Protein AF-A0A2V6BNK7-F1 (afdb_monomer_lite)

Radius of gyration: 24.52 Å; chains: 1; bounding box: 49×29×68 Å

Secondary structure (DSSP, 8-state):
-EEEEEEEEEEEEEEEETTEEEEEEEEEEEEEEES-EEEE-TTSTTPEEEEEEES-STTS-TT--TTS-EEEEEEEEEEEEEEEEEE-TTTSSSEEEEEEEEEEESS-EEEEEEEEEEEEETTEEEEEEEEEEE-

pLDDT: mean 76.54, std 18.55, range [44.38, 98.06]

Sequence (135 aa):
MVTTASSISEEFDYGVIDNFQIALYLNHHYVYVHSDVPAEDPAFPGKRLLDVYETGGEGVHPGHNPATPFDRYHFESVSFEAIFRLLSPYKDPLGLALYFELTLGDDEKELEWKVILQKNWFEHRLVWALKSIMN

Foldseek 3Di:
DDKDKDKDKDKDKDDPDPFKIKMKIFIKIKIKFAQDAFDADPVDGPDGDPPGGFGDDPPDDPPPDRNDIDIDTARAKMKMKMKGWPDDLVVDQKTWMKIWMWIDGPPDTKIKIKIKIWGDDPPDIDIDMDIDMDD

Structure (mmCIF, N/CA/C/O backbone):
data_AF-A0A2V6BNK7-F1
#
_entry.id   AF-A0A2V6BNK7-F1
#
loop_
_atom_site.group_PDB
_atom_site.id
_atom_site.type_symbol
_atom_site.label_atom_id
_atom_site.label_alt_id
_atom_site.label_comp_id
_atom_site.label_asym_id
_atom_site.label_entity_id
_atom_site.label_seq_id
_atom_site.pdbx_PDB_ins_code
_atom_site.Cartn_x
_atom_site.Cartn_y
_atom_site.Cartn_z
_atom_site.occupancy
_atom_site.B_iso_or_equiv
_atom_site.auth_seq_id
_atom_site.auth_comp_id
_atom_site.auth_asym_id
_atom_site.auth_atom_id
_atom_site.pdbx_PDB_model_num
ATOM 1 N N . MET A 1 1 ? 9.433 11.588 -34.205 1.00 46.34 1 MET A N 1
ATOM 2 C CA . MET A 1 1 ? 9.640 11.393 -32.763 1.00 46.34 1 MET A CA 1
ATOM 3 C C . MET A 1 1 ? 8.344 10.889 -32.148 1.00 46.34 1 MET A C 1
ATOM 5 O O . MET A 1 1 ? 7.407 11.667 -32.000 1.00 46.34 1 MET A O 1
ATOM 9 N N . VAL A 1 2 ? 8.245 9.581 -31.900 1.00 44.88 2 VAL A N 1
ATOM 10 C CA . VAL A 1 2 ? 7.126 8.988 -31.153 1.00 44.88 2 VAL A CA 1
ATOM 11 C C . VAL A 1 2 ? 7.728 8.118 -30.061 1.00 44.88 2 VAL A C 1
ATOM 13 O O . VAL A 1 2 ? 8.193 7.012 -30.327 1.00 44.88 2 VAL A O 1
ATOM 16 N N . THR A 1 3 ? 7.705 8.640 -28.841 1.00 47.97 3 THR A N 1
ATOM 17 C CA . THR A 1 3 ? 7.982 7.872 -27.630 1.00 47.97 3 THR A CA 1
ATOM 18 C C . THR A 1 3 ? 6.662 7.733 -26.897 1.00 47.97 3 THR A C 1
ATOM 20 O O . THR A 1 3 ? 6.015 8.726 -26.563 1.00 47.97 3 THR A O 1
ATOM 23 N N . THR A 1 4 ? 6.203 6.498 -26.731 1.00 49.31 4 THR A N 1
ATOM 24 C CA . THR A 1 4 ? 4.976 6.188 -25.997 1.00 49.31 4 THR A CA 1
ATOM 25 C C . THR A 1 4 ? 5.367 5.336 -24.806 1.00 49.31 4 THR A C 1
ATOM 27 O O . THR A 1 4 ? 5.797 4.197 -24.965 1.00 49.31 4 THR A O 1
ATOM 30 N N . ALA A 1 5 ? 5.249 5.922 -23.619 1.00 53.22 5 ALA A N 1
ATOM 31 C CA . ALA A 1 5 ? 5.320 5.202 -22.362 1.00 53.22 5 ALA A CA 1
ATOM 32 C C . ALA A 1 5 ? 3.886 4.966 -21.887 1.00 53.22 5 ALA A C 1
ATOM 34 O O . ALA A 1 5 ? 3.093 5.907 -21.805 1.00 53.22 5 ALA A O 1
ATOM 35 N N . SER A 1 6 ? 3.545 3.714 -21.620 1.00 51.94 6 SER A N 1
ATOM 36 C CA . SER A 1 6 ? 2.278 3.345 -21.000 1.00 51.94 6 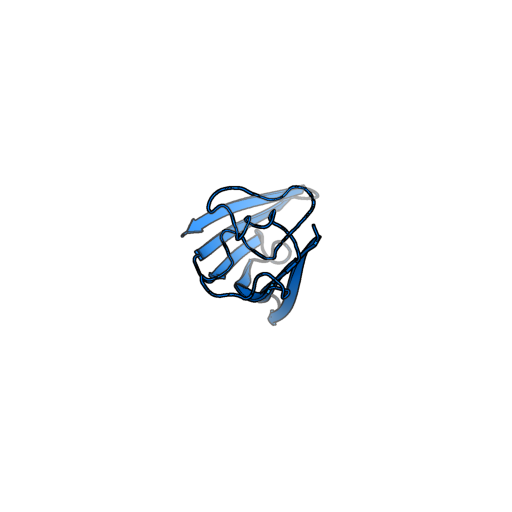SER A CA 1
ATOM 37 C C . SER A 1 6 ? 2.567 2.486 -19.783 1.00 51.94 6 SER A C 1
ATOM 39 O O . SER A 1 6 ? 3.161 1.415 -19.911 1.00 51.94 6 SER A O 1
ATOM 41 N N . SER A 1 7 ? 2.128 2.960 -18.626 1.00 55.91 7 SER A N 1
ATOM 42 C CA . SER A 1 7 ? 2.202 2.240 -17.359 1.00 55.91 7 SER A CA 1
ATOM 43 C C . SER A 1 7 ? 0.832 1.626 -17.081 1.00 55.91 7 SER A C 1
ATOM 45 O O . SER A 1 7 ? -0.187 2.316 -17.153 1.00 55.91 7 SER A O 1
ATOM 47 N N . ILE A 1 8 ? 0.800 0.326 -16.814 1.00 64.38 8 ILE A N 1
ATOM 48 C CA . ILE A 1 8 ? -0.401 -0.422 -16.443 1.00 64.38 8 ILE A CA 1
ATOM 49 C C . ILE A 1 8 ? -0.160 -0.973 -15.043 1.00 64.38 8 ILE A C 1
ATOM 51 O O . ILE A 1 8 ? 0.825 -1.672 -14.823 1.00 64.38 8 ILE A O 1
ATOM 55 N N . SER A 1 9 ? -1.059 -0.669 -14.111 1.00 70.31 9 SER A N 1
ATOM 56 C CA . SER A 1 9 ? -1.047 -1.238 -12.764 1.00 70.31 9 SER A CA 1
ATOM 57 C C . SER A 1 9 ? -2.261 -2.144 -12.583 1.00 70.31 9 SER A C 1
ATOM 59 O O . SER A 1 9 ? -3.397 -1.706 -12.784 1.00 70.31 9 SER A O 1
ATOM 61 N N . GLU A 1 10 ? -2.028 -3.393 -12.197 1.00 81.25 10 GLU A N 1
ATOM 62 C CA . GLU A 1 10 ? -3.083 -4.312 -11.770 1.00 81.25 10 GLU A CA 1
ATOM 63 C C . GLU A 1 10 ? -3.106 -4.396 -10.242 1.00 81.25 10 GLU A C 1
ATOM 65 O O . GLU A 1 10 ? -2.060 -4.553 -9.615 1.00 81.25 10 GLU A O 1
ATOM 70 N N . GLU A 1 11 ? -4.296 -4.294 -9.650 1.00 85.56 11 GLU A N 1
ATOM 71 C CA . GLU A 1 11 ? -4.523 -4.305 -8.200 1.00 85.56 11 GLU A CA 1
ATOM 72 C C . GLU A 1 11 ? -5.424 -5.485 -7.821 1.00 85.56 11 GLU A C 1
ATOM 74 O O . GLU A 1 11 ? -6.481 -5.705 -8.422 1.00 85.56 11 GLU A O 1
ATOM 79 N N . PHE A 1 12 ? -5.001 -6.243 -6.810 1.00 87.19 12 PHE A N 1
ATOM 80 C CA . PHE A 1 12 ? -5.746 -7.366 -6.253 1.00 87.19 12 PHE A CA 1
ATOM 81 C C . PHE A 1 12 ? -5.912 -7.208 -4.747 1.00 87.19 12 PHE A C 1
ATOM 83 O O . PHE A 1 12 ? -4.978 -7.471 -3.993 1.00 87.19 12 PHE A O 1
ATOM 90 N N . ASP A 1 13 ? -7.133 -6.897 -4.317 1.00 91.31 13 ASP A N 1
ATOM 91 C CA . ASP A 1 13 ? -7.472 -6.734 -2.904 1.00 91.31 13 ASP A CA 1
ATOM 92 C C . ASP A 1 13 ? -8.211 -7.944 -2.345 1.00 91.31 13 ASP A C 1
ATOM 94 O O . ASP A 1 13 ? -9.149 -8.473 -2.954 1.00 91.31 13 ASP A O 1
ATOM 98 N N . TYR A 1 14 ? -7.851 -8.353 -1.128 1.00 92.38 14 TYR A N 1
ATOM 99 C CA . TYR A 1 14 ? -8.555 -9.417 -0.428 1.00 92.38 14 TYR A CA 1
ATOM 100 C C . TYR A 1 14 ? -8.680 -9.170 1.080 1.00 92.38 14 TYR A C 1
ATOM 102 O O . TYR A 1 14 ? -7.702 -9.032 1.818 1.00 92.38 14 TYR A O 1
ATOM 110 N N . GLY A 1 15 ? -9.925 -9.180 1.563 1.00 94.50 15 GLY A N 1
ATOM 111 C CA . GLY A 1 15 ? -10.239 -9.216 2.989 1.00 94.50 15 GLY A CA 1
ATOM 112 C C . GLY A 1 15 ? -10.125 -10.637 3.525 1.00 94.50 15 GLY A C 1
ATOM 113 O O . GLY A 1 15 ? -11.027 -11.445 3.327 1.00 94.50 15 GLY A O 1
ATOM 114 N N . VAL A 1 16 ? -9.026 -10.936 4.218 1.00 93.50 16 VAL A N 1
ATOM 115 C CA . VAL A 1 16 ? -8.761 -12.273 4.770 1.00 93.50 16 VAL A CA 1
ATOM 116 C C . VAL A 1 16 ? -9.720 -12.580 5.920 1.00 93.50 16 VAL A C 1
ATOM 118 O O . VAL A 1 16 ? -10.295 -13.664 5.982 1.00 93.50 16 VAL A O 1
ATOM 121 N N . ILE A 1 17 ? -9.892 -11.609 6.820 1.00 91.44 17 ILE A N 1
ATOM 122 C CA . ILE A 1 17 ? -10.834 -11.613 7.948 1.00 91.44 17 ILE A CA 1
ATOM 123 C C . ILE A 1 17 ? -11.300 -10.172 8.214 1.00 91.44 17 ILE A C 1
ATOM 125 O O . ILE A 1 17 ? -10.723 -9.225 7.684 1.00 91.44 17 ILE A O 1
ATOM 129 N N . ASP A 1 18 ? -12.298 -9.983 9.084 1.00 90.81 18 ASP A N 1
ATOM 130 C CA . ASP A 1 18 ? -12.910 -8.674 9.396 1.00 90.81 18 ASP A CA 1
ATOM 131 C C . ASP A 1 18 ? -11.919 -7.541 9.724 1.00 90.81 18 ASP A C 1
ATOM 133 O O . ASP A 1 18 ? -12.240 -6.355 9.596 1.00 90.81 18 ASP A O 1
ATOM 137 N N . ASN A 1 19 ? -10.731 -7.893 10.214 1.00 93.94 19 ASN A N 1
ATOM 138 C CA . ASN A 1 19 ? -9.720 -6.956 10.668 1.00 93.94 19 ASN A CA 1
ATOM 139 C C . ASN A 1 19 ? -8.362 -7.104 9.966 1.00 93.94 19 ASN A C 1
ATOM 141 O O . ASN A 1 19 ? -7.431 -6.413 10.367 1.00 93.94 19 ASN A O 1
ATOM 145 N N . PHE A 1 20 ? -8.240 -7.944 8.934 1.00 95.38 20 PHE A N 1
ATOM 146 C CA . PHE A 1 20 ? -7.003 -8.114 8.168 1.00 95.38 20 PHE A CA 1
ATOM 147 C C . PHE A 1 20 ? -7.283 -8.109 6.666 1.00 95.38 20 PHE A C 1
ATOM 149 O O . PHE A 1 20 ? -8.087 -8.902 6.170 1.00 95.38 20 PHE A O 1
ATOM 156 N N . GLN A 1 21 ? -6.608 -7.212 5.960 1.00 96.81 21 GLN A N 1
ATOM 157 C CA . GLN A 1 21 ? -6.708 -7.026 4.519 1.00 96.81 21 GLN A CA 1
ATOM 158 C C . GLN A 1 21 ? -5.311 -7.062 3.919 1.00 96.81 21 GLN A C 1
ATOM 160 O O . GLN A 1 21 ? -4.349 -6.627 4.553 1.00 96.81 21 GLN A O 1
ATOM 165 N N . ILE A 1 22 ? -5.221 -7.589 2.709 1.00 95.69 22 ILE A N 1
ATOM 166 C CA . ILE A 1 22 ? -4.003 -7.584 1.909 1.00 95.69 22 ILE A CA 1
ATOM 167 C C . ILE A 1 22 ? -4.338 -7.089 0.508 1.00 95.69 22 ILE A C 1
ATOM 169 O O . ILE A 1 22 ? -5.454 -7.320 0.035 1.00 95.69 22 ILE A O 1
ATOM 173 N N . ALA A 1 23 ? -3.372 -6.453 -0.133 1.00 93.38 23 ALA A N 1
ATOM 174 C CA . ALA A 1 23 ? -3.447 -6.023 -1.514 1.00 93.38 23 ALA A CA 1
ATOM 175 C C . ALA A 1 23 ? -2.142 -6.363 -2.237 1.00 93.38 23 ALA A C 1
ATOM 177 O O . ALA A 1 23 ? -1.065 -6.400 -1.636 1.00 93.38 23 ALA A O 1
ATOM 178 N N . LEU A 1 24 ? -2.239 -6.662 -3.526 1.00 90.75 24 LEU A N 1
ATOM 179 C CA . LEU A 1 24 ? -1.095 -6.907 -4.392 1.00 90.75 24 LEU A CA 1
ATOM 180 C C . LEU A 1 24 ? -1.202 -5.999 -5.608 1.00 90.75 24 LEU A C 1
ATOM 182 O O . LEU A 1 24 ? -2.200 -6.041 -6.324 1.00 90.75 24 LEU A O 1
ATOM 186 N N . TYR A 1 25 ? -0.143 -5.242 -5.851 1.00 85.19 25 TYR A N 1
ATOM 187 C CA . TYR A 1 25 ? 0.003 -4.367 -6.998 1.00 85.19 25 TYR A CA 1
ATOM 188 C C . TYR A 1 25 ? 1.078 -4.936 -7.921 1.00 85.19 25 TYR A C 1
ATOM 190 O O . TYR A 1 25 ? 2.205 -5.212 -7.499 1.00 85.19 25 TYR A O 1
ATOM 198 N N . LEU A 1 26 ? 0.720 -5.126 -9.186 1.00 80.88 26 LEU A N 1
ATOM 199 C CA . LEU A 1 26 ? 1.641 -5.510 -10.248 1.00 80.88 26 LEU A CA 1
ATOM 200 C C . LEU A 1 26 ? 1.786 -4.326 -11.197 1.00 80.88 26 LEU A C 1
ATOM 202 O O . LEU A 1 26 ? 0.836 -3.968 -11.897 1.00 80.88 26 LEU A O 1
ATOM 206 N N . ASN A 1 27 ? 2.968 -3.712 -11.203 1.00 70.19 27 ASN A N 1
ATOM 207 C CA . ASN A 1 27 ? 3.258 -2.560 -12.046 1.00 70.19 27 ASN A CA 1
ATOM 208 C C . ASN A 1 27 ? 4.015 -3.001 -13.301 1.00 70.19 27 ASN A C 1
ATOM 210 O O . ASN A 1 27 ? 5.102 -3.585 -13.244 1.00 70.19 27 ASN A O 1
ATOM 214 N N . HIS A 1 28 ? 3.417 -2.711 -14.452 1.00 58.16 28 HIS A N 1
ATOM 215 C CA . HIS A 1 28 ? 3.940 -3.026 -15.771 1.00 58.16 28 HIS A CA 1
ATOM 216 C C . HIS A 1 28 ? 4.242 -1.733 -16.522 1.00 58.16 28 HIS A C 1
ATOM 218 O O . HIS A 1 28 ? 3.335 -0.953 -16.819 1.00 58.16 28 HIS A O 1
ATOM 224 N N . HIS A 1 29 ? 5.503 -1.533 -16.897 1.00 53.59 29 HIS A N 1
A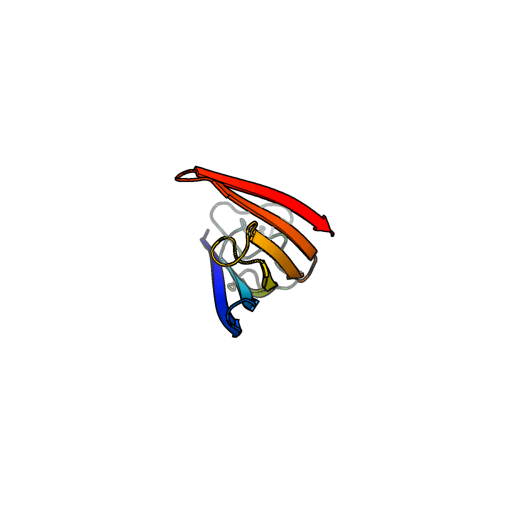TOM 225 C CA . HIS A 1 29 ? 5.908 -0.387 -17.698 1.00 53.59 29 HIS A CA 1
ATOM 226 C C . HIS A 1 29 ? 6.222 -0.828 -19.127 1.00 53.59 29 HIS A C 1
ATOM 228 O O . HIS A 1 29 ? 7.120 -1.635 -19.375 1.00 53.59 29 HIS A O 1
ATOM 234 N N . TYR A 1 30 ? 5.486 -0.286 -20.094 1.00 47.50 30 TYR A N 1
ATOM 235 C CA . TYR A 1 30 ? 5.734 -0.515 -21.512 1.00 47.50 30 TYR A CA 1
ATOM 236 C C . TYR A 1 30 ? 6.316 0.752 -22.131 1.00 47.50 30 TYR A C 1
ATOM 238 O O . TYR A 1 30 ? 5.678 1.807 -22.135 1.00 47.50 30 TYR A O 1
ATOM 246 N N . VAL A 1 31 ? 7.538 0.648 -22.653 1.00 50.59 31 VAL A N 1
ATOM 247 C CA . VAL A 1 31 ? 8.186 1.728 -23.399 1.00 50.59 31 VAL A CA 1
ATOM 248 C C . VAL A 1 31 ? 8.305 1.309 -24.854 1.00 50.59 31 VAL A C 1
ATOM 250 O O . VAL A 1 31 ? 8.954 0.314 -25.179 1.00 50.59 31 VAL A O 1
ATOM 253 N N . TYR A 1 32 ? 7.698 2.108 -25.725 1.00 44.38 32 TYR A N 1
ATOM 254 C CA . TYR A 1 32 ? 7.866 2.023 -27.166 1.00 44.38 32 TYR A CA 1
ATOM 255 C C . TYR A 1 32 ? 8.627 3.251 -27.657 1.00 44.38 32 TYR A C 1
ATOM 257 O O . TYR A 1 32 ? 8.170 4.385 -27.476 1.00 44.38 32 TYR A O 1
ATOM 265 N N . VAL A 1 33 ? 9.775 3.016 -28.294 1.00 51.28 33 VAL A N 1
ATOM 266 C CA . VAL A 1 33 ? 10.606 4.069 -28.889 1.00 51.28 33 VAL A CA 1
ATOM 267 C C . VAL A 1 33 ? 10.679 3.848 -30.395 1.00 51.28 33 VAL A C 1
ATOM 269 O O . VAL A 1 33 ? 11.061 2.770 -30.861 1.00 51.28 33 VAL A O 1
ATOM 272 N N . HIS A 1 34 ? 10.330 4.878 -31.170 1.00 44.84 34 HIS A N 1
ATOM 273 C CA . HIS A 1 34 ? 10.476 4.862 -32.622 1.00 44.84 34 HIS A CA 1
ATOM 274 C C . HIS A 1 34 ? 10.931 6.223 -33.163 1.00 44.84 34 HIS A C 1
ATOM 276 O O . HIS A 1 34 ? 10.248 7.239 -32.983 1.00 44.84 34 HIS A O 1
ATOM 282 N N . SER A 1 35 ? 12.067 6.226 -33.873 1.00 53.41 35 SER A N 1
ATOM 283 C CA . SER A 1 35 ? 12.617 7.416 -34.544 1.00 53.41 35 SER A CA 1
ATOM 284 C C . SER A 1 35 ? 12.752 8.615 -33.592 1.00 53.41 35 SER A C 1
ATOM 286 O O . SER A 1 35 ? 12.120 9.664 -33.789 1.00 53.41 35 SER A O 1
ATOM 288 N N . ASP A 1 36 ? 13.538 8.420 -32.530 1.00 48.25 36 ASP A N 1
ATOM 289 C CA . ASP A 1 36 ? 13.638 9.320 -31.372 1.00 48.25 36 ASP A CA 1
ATOM 290 C C . ASP A 1 36 ? 14.920 10.168 -31.370 1.00 48.25 36 ASP A C 1
ATOM 292 O O . ASP A 1 36 ? 14.905 11.315 -30.924 1.00 48.25 36 ASP A O 1
ATOM 296 N N . VAL A 1 37 ? 16.012 9.668 -31.960 1.00 56.72 37 VAL A N 1
ATOM 297 C CA . VAL A 1 37 ? 17.286 10.399 -32.060 1.00 56.72 37 VAL A CA 1
ATOM 298 C C . VAL A 1 37 ? 17.621 10.742 -33.512 1.00 56.72 37 VAL A C 1
ATOM 300 O O . VAL A 1 37 ? 17.325 9.947 -34.400 1.00 56.72 37 VAL A O 1
ATOM 303 N N . PRO A 1 38 ? 18.243 11.902 -33.793 1.00 65.69 38 PRO A N 1
ATOM 304 C CA . PRO A 1 38 ? 18.730 12.203 -35.135 1.00 65.69 38 PRO A CA 1
ATOM 305 C C . PRO A 1 38 ? 19.769 11.165 -35.579 1.00 65.69 38 PRO A C 1
ATOM 307 O O . PRO A 1 38 ? 20.711 10.893 -34.829 1.00 65.69 38 PRO A O 1
ATOM 310 N N . ALA A 1 39 ? 19.586 10.618 -36.779 1.00 63.91 39 ALA A N 1
ATOM 311 C CA . ALA A 1 39 ? 20.446 9.605 -37.380 1.00 63.91 39 ALA A CA 1
ATOM 312 C C . ALA A 1 39 ? 21.887 10.108 -37.521 1.00 63.91 39 ALA A C 1
ATOM 314 O O . ALA A 1 39 ? 22.118 11.282 -37.830 1.00 63.91 39 ALA A O 1
ATOM 315 N N . GLU A 1 40 ? 22.863 9.230 -37.312 1.00 69.50 40 GLU A N 1
ATOM 316 C CA . GLU A 1 40 ? 24.265 9.546 -37.584 1.00 69.50 40 GLU A CA 1
ATOM 317 C C . GLU A 1 40 ? 24.546 9.440 -39.088 1.00 69.50 40 GLU A C 1
ATOM 319 O O . GLU A 1 40 ? 24.063 8.536 -39.764 1.00 69.50 40 GLU A O 1
ATOM 324 N N . ASP A 1 41 ? 25.314 10.383 -39.631 1.00 69.50 41 ASP A N 1
ATOM 325 C CA . ASP A 1 41 ? 25.713 10.376 -41.033 1.00 69.50 41 ASP A CA 1
ATOM 326 C C . ASP A 1 41 ? 26.706 9.222 -41.287 1.00 69.50 41 ASP A C 1
ATOM 328 O O . ASP A 1 41 ? 27.832 9.266 -40.776 1.00 69.50 41 ASP A O 1
ATOM 332 N N . PRO A 1 42 ? 26.358 8.214 -42.115 1.00 65.38 42 PRO A N 1
ATOM 333 C CA . PRO A 1 42 ? 27.242 7.082 -42.392 1.00 65.38 42 PRO A CA 1
ATOM 334 C C . PRO A 1 42 ? 28.547 7.493 -43.084 1.00 65.38 42 PRO A C 1
ATOM 336 O O . PRO A 1 42 ? 29.540 6.768 -43.021 1.00 65.38 42 PRO A O 1
ATOM 339 N N . ALA A 1 43 ? 28.549 8.638 -43.776 1.00 71.69 43 ALA A N 1
ATOM 340 C CA . ALA A 1 43 ? 29.723 9.178 -44.447 1.00 71.69 43 ALA A CA 1
ATOM 341 C C . ALA A 1 43 ? 30.607 10.020 -43.509 1.00 71.69 43 ALA A C 1
ATOM 343 O O . ALA A 1 43 ? 31.785 10.226 -43.811 1.00 71.69 43 ALA A O 1
ATOM 344 N N . PHE A 1 44 ? 30.071 10.491 -42.377 1.00 72.94 44 PHE A N 1
ATOM 345 C CA . PHE A 1 44 ? 30.777 11.344 -41.419 1.00 72.94 44 PHE A CA 1
ATOM 346 C C . PHE A 1 44 ? 30.446 10.954 -39.968 1.00 72.94 44 PHE A C 1
ATOM 348 O O . PHE A 1 44 ? 29.601 11.600 -39.340 1.00 72.94 44 PHE A O 1
ATOM 355 N N . PRO A 1 45 ? 31.164 9.966 -39.399 1.00 66.88 45 PRO A N 1
ATOM 356 C CA . PRO A 1 45 ? 30.985 9.561 -38.008 1.00 66.88 45 PRO A CA 1
ATOM 357 C C . PRO A 1 45 ? 31.084 10.762 -37.052 1.00 66.88 45 PRO A C 1
ATOM 359 O O . PRO A 1 45 ? 32.003 11.579 -37.152 1.00 66.88 45 PRO A O 1
ATOM 362 N N . GLY A 1 46 ? 30.124 10.894 -36.143 1.00 62.38 46 GLY A N 1
ATOM 363 C 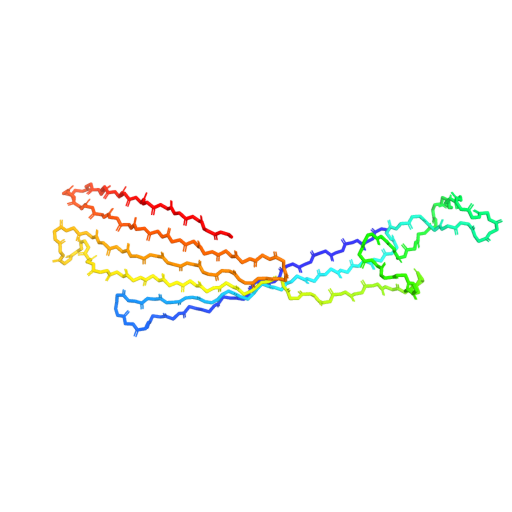CA . GLY A 1 46 ? 29.970 11.994 -35.194 1.00 62.38 46 GLY A CA 1
ATOM 364 C C . GLY A 1 46 ? 29.128 13.175 -35.691 1.00 62.38 46 GLY A C 1
ATOM 365 O O . GLY A 1 46 ? 28.816 14.064 -34.894 1.00 62.38 46 GLY A O 1
ATOM 366 N N . LYS A 1 47 ? 28.724 13.212 -36.970 1.00 69.12 47 LYS A N 1
ATOM 367 C CA . LYS A 1 47 ? 27.758 14.200 -37.476 1.00 69.12 47 LYS A CA 1
ATOM 368 C C . LYS A 1 47 ? 26.360 13.607 -37.509 1.00 69.12 47 LYS A C 1
ATOM 370 O O . LYS A 1 47 ? 26.160 12.518 -38.024 1.00 69.12 47 LYS A O 1
ATOM 375 N N . ARG A 1 48 ? 25.383 14.349 -36.988 1.00 73.94 48 ARG A N 1
ATOM 376 C CA . ARG A 1 48 ? 23.972 13.954 -37.032 1.00 73.94 48 ARG A CA 1
ATOM 377 C C . ARG A 1 48 ? 23.252 14.630 -38.195 1.00 73.94 48 ARG A C 1
ATOM 379 O O . ARG A 1 48 ? 23.458 15.822 -38.431 1.00 73.94 48 ARG A O 1
ATOM 386 N N . LEU A 1 49 ? 22.421 13.873 -38.903 1.00 70.56 49 LEU A N 1
ATOM 387 C CA . LEU A 1 49 ? 21.588 14.348 -40.002 1.00 70.56 49 LEU A CA 1
ATOM 388 C C . LEU A 1 49 ? 20.383 15.128 -39.455 1.00 70.56 49 LEU A C 1
ATOM 390 O O . LEU A 1 49 ? 19.755 14.718 -38.479 1.00 70.56 49 LEU A O 1
ATOM 394 N N . LEU A 1 50 ? 20.058 16.261 -40.084 1.00 65.06 50 LEU A N 1
ATOM 395 C CA . LEU A 1 50 ? 18.805 16.975 -39.817 1.00 65.06 50 LEU A CA 1
ATOM 396 C C . LEU A 1 50 ? 17.636 16.217 -40.462 1.00 65.06 50 LEU A C 1
ATOM 398 O O . LEU A 1 50 ? 17.768 15.731 -41.583 1.00 65.06 50 LEU A O 1
ATOM 402 N N . ASP A 1 51 ? 16.502 16.149 -39.765 1.00 60.09 51 ASP A N 1
ATOM 403 C CA . ASP A 1 51 ? 15.229 15.573 -40.235 1.00 60.09 51 ASP A CA 1
ATOM 404 C C . ASP A 1 51 ? 15.237 14.072 -40.597 1.00 60.09 51 ASP A C 1
ATOM 406 O O . ASP A 1 51 ? 14.240 13.543 -41.089 1.00 60.09 51 ASP A O 1
ATOM 410 N N . VAL A 1 52 ? 16.322 13.354 -40.292 1.00 62.09 52 VAL A N 1
ATOM 411 C CA . VAL A 1 52 ? 16.403 11.887 -40.364 1.00 62.09 52 VAL A CA 1
ATOM 412 C C . VAL A 1 52 ? 16.534 11.358 -38.942 1.00 62.09 52 VAL A C 1
ATOM 414 O O . VAL A 1 52 ? 17.441 11.761 -38.219 1.00 62.09 52 VAL A O 1
ATOM 417 N N . TYR A 1 53 ? 15.623 10.477 -38.529 1.00 60.22 53 TYR A N 1
ATOM 418 C CA . TYR A 1 53 ? 15.540 9.984 -37.155 1.00 60.22 53 TYR A CA 1
ATOM 419 C C . TYR A 1 53 ? 15.623 8.460 -37.097 1.00 60.22 53 TYR A C 1
ATOM 421 O O . TYR A 1 53 ? 14.958 7.758 -37.858 1.00 60.22 53 TYR A O 1
ATOM 429 N N . GLU A 1 54 ? 16.377 7.963 -36.128 1.00 64.06 54 GLU A N 1
ATOM 430 C CA . GLU A 1 54 ? 16.626 6.553 -35.857 1.00 64.06 54 GLU A CA 1
ATOM 431 C C . GLU A 1 54 ? 16.156 6.172 -34.450 1.00 64.06 54 GLU A C 1
ATOM 433 O O . GLU A 1 54 ? 15.946 7.015 -33.572 1.00 64.06 54 GLU A O 1
ATOM 438 N N . THR A 1 55 ? 15.948 4.877 -34.239 1.00 58.34 55 THR A N 1
ATOM 439 C CA . THR A 1 55 ? 15.596 4.333 -32.927 1.00 58.34 55 THR A CA 1
ATOM 440 C C . THR A 1 55 ? 16.881 4.047 -32.142 1.00 58.34 55 THR A C 1
ATOM 442 O O . THR A 1 55 ? 17.607 3.110 -32.464 1.00 58.34 55 THR A O 1
ATOM 445 N N . GLY A 1 56 ? 17.177 4.867 -31.128 1.00 57.66 56 GLY A N 1
ATOM 446 C CA . GLY A 1 56 ? 18.402 4.816 -30.316 1.00 57.66 56 GLY A CA 1
ATOM 447 C C . GLY A 1 56 ? 18.271 5.643 -29.026 1.00 57.66 56 GLY A C 1
ATOM 448 O O . GLY A 1 56 ? 17.288 6.358 -28.864 1.00 57.66 56 GLY A O 1
ATOM 449 N N . GLY A 1 57 ? 19.230 5.546 -28.097 1.00 58.78 57 GLY A N 1
ATOM 450 C CA . GLY A 1 57 ? 19.202 6.248 -26.800 1.00 58.78 57 GLY A CA 1
ATOM 451 C C . GLY A 1 57 ? 19.806 5.417 -25.660 1.00 58.78 57 GLY A C 1
ATOM 452 O O . GLY A 1 57 ? 20.200 4.275 -25.879 1.00 58.78 57 GLY A O 1
ATOM 453 N N . GLU A 1 58 ? 19.861 5.971 -24.444 1.00 49.88 58 GLU A N 1
ATOM 454 C CA . GLU A 1 58 ? 20.501 5.365 -23.251 1.00 49.88 58 GLU A CA 1
ATOM 455 C C . GLU A 1 58 ? 19.927 3.980 -22.851 1.00 49.88 58 GLU A C 1
ATOM 457 O O . GLU A 1 58 ? 20.562 3.241 -22.108 1.00 49.88 58 GLU A O 1
ATOM 462 N N . GLY A 1 59 ? 18.775 3.572 -23.403 1.00 49.91 59 GLY A N 1
ATOM 463 C CA . GLY A 1 59 ? 18.134 2.265 -23.173 1.00 49.91 59 GLY A CA 1
ATOM 464 C C . GLY A 1 59 ? 18.213 1.244 -24.326 1.00 49.91 59 GLY A C 1
ATOM 465 O O . GLY A 1 59 ? 17.671 0.139 -24.194 1.00 49.91 59 GLY A O 1
ATOM 466 N N . VAL A 1 60 ? 18.858 1.577 -25.454 1.00 55.34 60 VAL A N 1
ATOM 467 C CA . VAL A 1 60 ? 18.966 0.704 -26.643 1.00 55.34 60 VAL A CA 1
ATOM 468 C C . VAL A 1 60 ? 20.335 0.013 -26.661 1.00 55.34 60 VAL A C 1
ATOM 470 O O . VAL A 1 60 ? 21.372 0.672 -26.653 1.00 55.34 60 VAL A O 1
ATOM 473 N N . HIS A 1 61 ? 20.358 -1.326 -26.673 1.00 52.47 61 HIS A N 1
ATOM 474 C CA . HIS A 1 61 ? 21.612 -2.092 -26.651 1.00 52.47 61 HIS A CA 1
ATOM 475 C C . HIS A 1 61 ? 22.491 -1.813 -27.891 1.00 52.47 61 HIS A C 1
ATOM 477 O O . HIS A 1 61 ? 21.954 -1.669 -28.996 1.00 52.47 61 HIS A O 1
ATOM 483 N N . PRO A 1 62 ? 23.837 -1.820 -27.754 1.00 47.72 62 PRO A N 1
ATOM 484 C CA . PRO A 1 62 ? 24.741 -1.719 -28.896 1.00 47.72 62 PRO A CA 1
ATOM 485 C C . PRO A 1 62 ? 24.499 -2.897 -29.850 1.00 47.72 62 PRO A C 1
ATOM 487 O O . PRO A 1 62 ? 24.710 -4.049 -29.475 1.00 47.72 62 PRO A O 1
ATOM 490 N N . GLY A 1 63 ? 24.033 -2.615 -31.069 1.00 53.84 63 GLY A N 1
ATOM 491 C CA . GLY A 1 63 ? 23.721 -3.631 -32.084 1.00 53.84 63 GLY A CA 1
ATOM 492 C C . GLY A 1 63 ? 22.235 -3.800 -32.423 1.00 53.84 63 GLY A C 1
ATOM 493 O O . GLY A 1 63 ? 21.923 -4.607 -33.297 1.00 53.84 63 GLY A O 1
ATOM 494 N N . HIS A 1 64 ? 21.323 -3.048 -31.789 1.00 53.91 64 HIS A N 1
ATOM 495 C CA . HIS A 1 64 ? 19.930 -2.952 -32.253 1.00 53.91 64 HIS A CA 1
ATOM 496 C C . HIS A 1 64 ? 19.869 -2.309 -33.640 1.00 53.91 64 HIS A C 1
ATOM 498 O O . HIS A 1 64 ? 20.627 -1.384 -33.925 1.00 53.91 64 HIS A O 1
ATOM 504 N N . ASN A 1 65 ? 18.966 -2.782 -34.501 1.00 62.00 65 ASN A N 1
ATOM 505 C CA . ASN A 1 65 ? 18.790 -2.202 -35.827 1.00 62.00 65 ASN A CA 1
ATOM 506 C C . ASN A 1 65 ? 18.061 -0.845 -35.704 1.00 62.00 65 ASN A C 1
ATOM 508 O O . ASN A 1 65 ? 16.870 -0.825 -35.376 1.00 62.00 65 ASN A O 1
ATOM 512 N N . PRO A 1 66 ? 18.727 0.283 -36.008 1.00 58.59 66 PRO A N 1
ATOM 513 C CA . PRO A 1 66 ? 18.173 1.624 -35.811 1.00 58.59 66 PRO A CA 1
ATOM 514 C C . PRO A 1 66 ? 16.963 1.928 -36.711 1.00 58.59 66 PRO A C 1
ATOM 516 O O . PRO A 1 66 ? 16.179 2.830 -36.405 1.00 58.59 66 PRO A O 1
ATOM 519 N N . ALA A 1 67 ? 16.774 1.151 -37.786 1.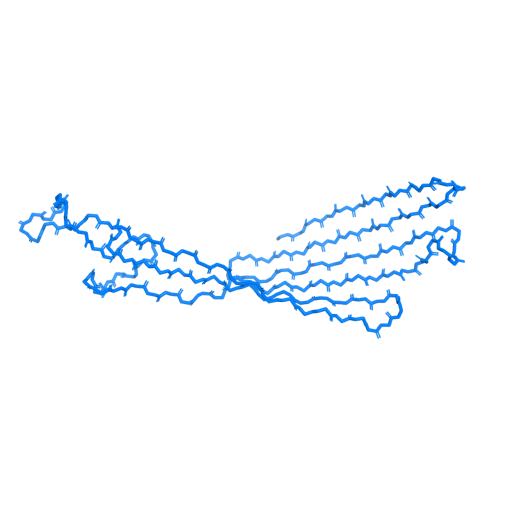00 59.09 67 ALA A N 1
ATOM 520 C CA . ALA A 1 67 ? 15.635 1.249 -38.698 1.00 59.09 67 ALA A CA 1
ATOM 521 C C . ALA A 1 67 ? 14.378 0.508 -38.201 1.00 59.09 67 ALA A C 1
ATOM 523 O O . ALA A 1 67 ? 13.320 0.613 -38.823 1.00 59.09 67 ALA A O 1
ATOM 524 N N . THR A 1 68 ? 14.473 -0.253 -37.106 1.00 49.06 68 THR A N 1
ATOM 525 C CA . THR A 1 68 ? 13.347 -1.010 -36.537 1.00 49.06 68 THR A CA 1
ATOM 526 C C . THR A 1 68 ? 12.889 -0.421 -35.203 1.00 49.06 68 THR A C 1
ATOM 528 O O . THR A 1 68 ? 13.737 0.042 -34.435 1.00 49.06 68 THR A O 1
ATOM 531 N N . PRO A 1 69 ? 11.573 -0.435 -34.903 1.00 50.72 69 PRO A N 1
ATOM 532 C CA . PRO A 1 69 ? 11.074 -0.057 -33.584 1.00 50.72 69 PRO A CA 1
ATOM 533 C C . PRO A 1 69 ? 11.767 -0.849 -32.470 1.00 50.72 69 PRO A C 1
ATOM 535 O O . PRO A 1 69 ? 12.135 -2.006 -32.673 1.00 50.72 69 PRO A O 1
ATOM 538 N N . PHE A 1 70 ? 11.950 -0.219 -31.312 1.00 50.19 70 PHE A N 1
ATOM 539 C CA . PHE A 1 70 ? 12.459 -0.873 -30.111 1.00 50.19 70 PHE A CA 1
ATOM 540 C C . PHE A 1 70 ? 11.321 -0.958 -29.098 1.00 50.19 70 PHE A C 1
ATOM 542 O O . PHE A 1 70 ? 10.824 0.067 -28.623 1.00 50.19 70 PHE A O 1
ATOM 549 N N . ASP A 1 71 ? 10.908 -2.180 -28.787 1.00 48.59 71 ASP A N 1
ATOM 550 C CA . ASP A 1 71 ? 9.979 -2.499 -27.717 1.00 48.59 71 ASP A CA 1
ATOM 551 C C . ASP A 1 71 ? 10.725 -3.250 -26.609 1.00 48.59 71 ASP A C 1
ATOM 553 O O . ASP A 1 71 ? 11.392 -4.259 -26.836 1.00 48.59 71 ASP A O 1
ATOM 557 N N . ARG A 1 72 ? 10.636 -2.743 -25.377 1.00 48.28 72 ARG A N 1
ATOM 558 C CA . ARG A 1 72 ? 11.107 -3.465 -24.194 1.00 48.28 72 ARG A CA 1
ATOM 559 C C . ARG A 1 72 ? 9.950 -3.564 -23.219 1.00 48.28 72 ARG A C 1
ATOM 561 O O . ARG A 1 72 ? 9.523 -2.568 -22.642 1.00 48.28 72 ARG A O 1
ATOM 568 N N . TYR A 1 73 ? 9.463 -4.783 -23.037 1.00 47.75 73 TYR A N 1
ATOM 569 C CA . TYR A 1 73 ? 8.627 -5.121 -21.899 1.00 47.75 73 TYR A CA 1
ATOM 570 C C . TYR A 1 73 ? 9.538 -5.256 -20.678 1.00 47.75 73 TYR A C 1
ATOM 572 O O . TYR A 1 73 ? 10.416 -6.122 -20.660 1.00 47.75 73 TYR A O 1
ATOM 580 N N . HIS A 1 74 ? 9.373 -4.379 -19.692 1.00 54.53 74 HIS A N 1
ATOM 581 C CA . HIS A 1 74 ? 10.107 -4.451 -18.437 1.00 54.53 74 HIS A CA 1
ATOM 582 C C . HIS A 1 74 ? 9.112 -4.584 -17.290 1.00 54.53 74 HIS A C 1
ATOM 584 O O . HIS A 1 74 ? 8.119 -3.858 -17.218 1.00 54.53 74 HIS A O 1
ATOM 590 N N . PHE A 1 75 ? 9.358 -5.567 -16.433 1.00 55.59 75 PHE A N 1
ATOM 591 C CA . PHE A 1 75 ? 8.624 -5.706 -15.191 1.00 55.59 75 PHE A CA 1
ATOM 592 C C . PHE A 1 75 ? 9.172 -4.651 -14.222 1.00 55.59 75 PHE A C 1
ATOM 594 O O . PHE A 1 75 ? 10.366 -4.664 -13.956 1.00 55.59 75 PHE A O 1
ATOM 601 N N . GLU A 1 76 ? 8.346 -3.705 -13.771 1.00 67.50 76 GLU A N 1
ATOM 602 C CA . GLU A 1 76 ? 8.831 -2.546 -13.006 1.00 67.50 76 GLU A CA 1
ATOM 603 C C . GLU A 1 76 ? 8.969 -2.898 -11.523 1.00 67.50 76 GLU A C 1
ATOM 605 O O . GLU A 1 76 ? 10.054 -2.804 -10.949 1.00 67.50 76 GLU A O 1
ATOM 610 N N . SER A 1 77 ? 7.880 -3.361 -10.908 1.00 72.00 77 SER A N 1
ATOM 611 C CA . SER A 1 77 ? 7.884 -3.786 -9.511 1.00 72.00 77 SER A CA 1
ATOM 612 C C . SER A 1 77 ? 6.641 -4.595 -9.139 1.00 72.00 77 SER A C 1
ATOM 614 O O . SER A 1 77 ? 5.562 -4.449 -9.721 1.00 72.00 77 SER A O 1
ATOM 616 N N . VAL A 1 78 ? 6.802 -5.474 -8.148 1.00 83.38 78 VAL A N 1
ATOM 617 C CA . VAL A 1 78 ? 5.695 -6.036 -7.367 1.00 83.38 78 VAL A CA 1
ATOM 618 C C . VAL A 1 78 ? 5.626 -5.253 -6.065 1.00 83.38 78 VAL A C 1
ATOM 620 O O . VAL A 1 78 ? 6.634 -5.183 -5.360 1.00 83.38 78 VAL A O 1
ATOM 623 N N . SER A 1 79 ? 4.443 -4.773 -5.694 1.00 88.38 79 SER A N 1
ATOM 624 C CA . SER A 1 79 ? 4.195 -4.244 -4.352 1.00 88.38 79 SER A CA 1
ATOM 625 C C . SER A 1 79 ? 3.140 -5.074 -3.634 1.00 88.38 79 SER A C 1
ATOM 627 O O . SER A 1 79 ? 2.110 -5.435 -4.196 1.00 88.38 79 SER A O 1
ATOM 629 N N . PHE A 1 80 ? 3.403 -5.407 -2.378 1.00 93.19 80 PHE A N 1
ATOM 630 C CA . PHE A 1 80 ? 2.493 -6.129 -1.503 1.00 93.19 80 PHE A CA 1
ATOM 631 C C . PHE A 1 80 ? 2.140 -5.249 -0.314 1.00 93.19 80 PHE A C 1
ATOM 633 O O . PHE A 1 80 ? 3.026 -4.852 0.438 1.00 93.19 80 PHE A O 1
ATOM 640 N N . GLU A 1 81 ? 0.853 -5.011 -0.105 1.00 95.75 81 GLU A N 1
ATOM 641 C CA . GLU A 1 81 ? 0.330 -4.235 1.009 1.00 95.75 81 GLU A CA 1
ATOM 642 C C . GLU A 1 81 ? -0.449 -5.136 1.978 1.00 95.75 81 GLU A C 1
ATOM 644 O O . GLU A 1 81 ? -1.173 -6.053 1.588 1.00 95.75 81 GLU A O 1
ATOM 649 N N . ALA A 1 82 ? -0.318 -4.869 3.274 1.00 96.62 82 ALA A N 1
ATOM 650 C CA . ALA A 1 82 ? -1.064 -5.530 4.328 1.00 96.62 82 ALA A CA 1
ATOM 651 C C . ALA A 1 82 ? -1.514 -4.532 5.398 1.00 96.62 82 ALA A C 1
ATOM 653 O O . ALA A 1 82 ? -0.707 -3.818 5.996 1.00 96.62 82 ALA A O 1
ATOM 654 N N . ILE A 1 83 ? -2.809 -4.555 5.712 1.00 96.81 83 ILE A N 1
ATOM 655 C CA . ILE A 1 83 ? -3.420 -3.736 6.757 1.00 96.81 83 ILE A CA 1
ATOM 656 C C . ILE A 1 83 ? -4.023 -4.645 7.817 1.00 96.81 83 ILE A C 1
ATOM 658 O O . ILE A 1 83 ? -4.968 -5.394 7.564 1.00 96.81 83 ILE A O 1
ATOM 662 N N . PHE A 1 84 ? -3.523 -4.531 9.046 1.00 97.06 84 PHE A N 1
ATOM 663 C CA . PHE A 1 84 ? -4.033 -5.269 10.192 1.00 97.06 84 PHE A CA 1
ATOM 664 C C . PHE A 1 84 ? -4.592 -4.338 11.265 1.00 97.06 84 PHE A C 1
ATOM 666 O O . PHE A 1 84 ? -3.865 -3.621 11.952 1.00 97.06 84 PHE A O 1
ATOM 673 N N . ARG A 1 85 ? -5.911 -4.366 11.444 1.00 96.94 85 ARG A N 1
ATOM 674 C CA . ARG A 1 85 ? -6.625 -3.612 12.473 1.00 96.94 85 ARG A CA 1
ATOM 675 C C . ARG A 1 85 ? -6.640 -4.410 13.776 1.00 96.94 85 ARG A C 1
ATOM 677 O O . ARG A 1 85 ? -7.425 -5.337 13.958 1.00 96.94 85 ARG A O 1
ATOM 684 N N . LEU A 1 86 ? -5.780 -4.017 14.702 1.00 95.62 86 LEU A N 1
ATOM 685 C CA . LEU A 1 86 ? -5.677 -4.634 16.022 1.00 95.62 86 LEU A CA 1
ATOM 686 C C . LEU A 1 86 ? -6.854 -4.250 16.922 1.00 95.62 86 LEU A C 1
ATOM 688 O O . LEU A 1 86 ? -7.399 -5.107 17.608 1.00 95.62 86 LEU A O 1
ATOM 692 N N . LEU A 1 87 ? -7.256 -2.976 16.898 1.00 96.00 87 LEU A N 1
ATOM 693 C CA . LEU A 1 87 ? -8.377 -2.458 17.684 1.00 96.00 87 LEU A CA 1
ATOM 694 C C . LEU A 1 87 ? -9.295 -1.628 16.797 1.00 96.00 87 LEU A C 1
ATOM 696 O O . LEU A 1 87 ? -8.838 -0.816 15.985 1.00 96.00 87 LEU A O 1
ATOM 700 N N . SER A 1 88 ? -10.600 -1.823 16.954 1.00 91.88 88 SER A N 1
ATOM 701 C CA . SER A 1 88 ? -11.600 -1.080 16.200 1.00 91.88 88 SER A CA 1
ATOM 702 C C . SER A 1 88 ? -12.073 0.112 17.026 1.00 91.88 88 SER A C 1
ATOM 704 O O . SER A 1 88 ? -12.677 -0.099 18.070 1.00 91.88 88 SER A O 1
ATOM 706 N N . PRO A 1 89 ? -11.957 1.361 16.546 1.00 90.88 89 PRO A N 1
ATOM 707 C CA . PRO A 1 89 ? -12.417 2.541 17.289 1.00 90.88 89 PRO A CA 1
ATOM 708 C C . PRO A 1 89 ? -13.951 2.605 17.461 1.00 90.88 89 PRO A C 1
ATOM 710 O O . PRO A 1 89 ? -14.468 3.544 18.064 1.00 90.88 89 PRO A O 1
ATOM 713 N N . TYR A 1 90 ? -14.680 1.639 16.890 1.00 88.19 90 TYR A N 1
ATOM 714 C CA . TYR A 1 90 ? -16.125 1.459 17.038 1.00 88.19 90 TYR A CA 1
ATOM 715 C C . TYR A 1 90 ? -16.506 0.388 18.070 1.00 88.19 90 TYR A C 1
ATOM 717 O O . TYR A 1 90 ? -17.648 0.365 18.518 1.00 88.19 90 TYR A O 1
ATOM 725 N N . LYS A 1 91 ? -15.581 -0.520 18.409 1.00 90.88 91 LYS A N 1
ATOM 726 C CA . LYS A 1 91 ? -15.788 -1.593 19.400 1.00 90.88 91 LYS A CA 1
ATOM 727 C C . LYS A 1 91 ? -14.966 -1.355 20.672 1.00 90.88 91 LYS A C 1
ATOM 729 O O . LYS A 1 91 ? -15.392 -1.733 21.756 1.00 90.88 91 LYS A O 1
ATOM 734 N N . ASP A 1 92 ? -13.830 -0.684 20.524 1.00 91.75 92 ASP A N 1
ATOM 735 C CA . ASP A 1 92 ? -12.816 -0.437 21.537 1.00 91.75 92 ASP A CA 1
ATOM 736 C C . ASP A 1 92 ? -12.692 1.072 21.834 1.00 91.75 92 ASP A C 1
ATOM 738 O O . ASP A 1 92 ? -12.985 1.912 20.977 1.00 91.75 92 ASP A O 1
ATOM 742 N N . PRO A 1 93 ? -12.208 1.463 23.029 1.00 91.06 93 PRO A N 1
ATOM 743 C CA . PRO A 1 93 ? -12.045 2.869 23.418 1.00 91.06 93 PRO A CA 1
ATOM 744 C C . PRO A 1 93 ? -10.944 3.622 22.645 1.00 91.06 93 PRO A C 1
ATOM 746 O O . PRO A 1 93 ? -10.789 4.838 22.832 1.00 91.06 93 PRO A O 1
ATOM 749 N N . LEU A 1 94 ? -10.154 2.910 21.834 1.00 95.00 94 LEU A N 1
ATOM 750 C CA . LEU A 1 94 ? -9.188 3.432 20.870 1.00 95.00 94 LEU A CA 1
ATOM 751 C C . LEU A 1 94 ? -9.089 2.469 19.677 1.00 95.00 94 LEU A C 1
ATOM 753 O O . LEU A 1 94 ? -9.268 1.267 19.835 1.00 95.00 94 LEU A O 1
ATOM 757 N N . GLY A 1 95 ? -8.783 2.994 18.498 1.00 96.50 95 GLY A N 1
ATOM 758 C CA . GLY A 1 95 ? -8.433 2.230 17.308 1.00 96.50 95 GLY A CA 1
ATOM 759 C C . GLY A 1 95 ? -6.922 2.117 17.151 1.00 96.50 95 GLY A C 1
ATOM 760 O O . GLY A 1 95 ? -6.192 3.067 17.437 1.00 96.50 95 GLY A O 1
ATOM 761 N N . LEU A 1 96 ? -6.468 0.961 16.679 1.00 97.31 96 LEU A N 1
ATOM 762 C CA . LEU A 1 96 ? -5.070 0.685 16.372 1.00 97.31 96 LEU A CA 1
ATOM 763 C C . LEU A 1 96 ? -5.010 -0.162 15.104 1.00 97.31 96 LEU A C 1
ATOM 765 O O . LEU A 1 96 ? -5.659 -1.207 15.030 1.00 97.31 96 LEU A O 1
ATOM 769 N N . ALA A 1 97 ? -4.216 0.268 14.132 1.00 97.69 97 ALA A N 1
ATOM 770 C CA . ALA A 1 97 ? -3.923 -0.499 12.933 1.00 97.69 97 ALA A CA 1
ATOM 771 C C . ALA A 1 97 ? -2.427 -0.465 12.614 1.00 97.69 97 ALA A C 1
ATOM 773 O O . ALA A 1 97 ? -1.741 0.525 12.878 1.00 97.69 97 ALA A O 1
ATOM 774 N N . LEU A 1 98 ? -1.948 -1.563 12.046 1.00 97.69 98 LEU A N 1
ATOM 775 C CA . LEU A 1 98 ? -0.629 -1.694 11.452 1.00 97.69 98 LEU A CA 1
ATOM 776 C C . LEU A 1 98 ? -0.791 -1.779 9.941 1.00 97.69 98 LEU A C 1
ATOM 778 O O . LEU A 1 98 ? -1.702 -2.443 9.452 1.00 97.69 98 LEU A O 1
ATOM 782 N N . TYR A 1 99 ? 0.096 -1.108 9.232 1.00 97.44 99 TYR A N 1
ATOM 783 C CA . TYR A 1 99 ? 0.178 -1.087 7.784 1.00 97.44 99 TYR A CA 1
ATOM 784 C C . TYR A 1 99 ? 1.597 -1.474 7.390 1.00 97.44 99 TYR A C 1
ATOM 786 O O . TYR A 1 99 ? 2.553 -0.991 8.006 1.00 97.44 99 TYR A O 1
ATOM 794 N N . PHE A 1 100 ? 1.716 -2.322 6.379 1.00 97.06 100 PHE A N 1
ATOM 795 C CA . PHE A 1 100 ? 2.976 -2.747 5.794 1.00 97.06 100 PHE A CA 1
ATOM 796 C C . PHE A 1 100 ? 2.845 -2.727 4.281 1.00 97.06 100 PHE A C 1
ATOM 798 O O . PHE A 1 100 ? 1.859 -3.229 3.758 1.00 97.06 100 PHE A O 1
ATOM 805 N N . GLU A 1 101 ? 3.854 -2.208 3.605 1.00 95.31 101 GLU A N 1
ATOM 806 C CA . GLU A 1 101 ? 3.976 -2.234 2.157 1.00 95.31 101 GLU A CA 1
ATOM 807 C C . GLU A 1 101 ? 5.401 -2.653 1.809 1.00 95.31 101 GLU A C 1
ATOM 809 O O . GLU A 1 101 ? 6.372 -2.068 2.286 1.00 95.31 101 GLU A O 1
ATOM 814 N N . LEU A 1 102 ? 5.527 -3.719 1.031 1.00 92.00 102 LEU A N 1
ATOM 815 C CA . LEU A 1 102 ? 6.789 -4.238 0.532 1.00 92.00 102 LEU A CA 1
ATOM 816 C C . LEU A 1 102 ? 6.807 -4.068 -0.979 1.00 92.00 102 LEU A C 1
ATOM 818 O O . LEU A 1 102 ? 5.987 -4.678 -1.656 1.00 92.00 102 LEU A O 1
ATOM 822 N N . THR A 1 103 ? 7.785 -3.340 -1.497 1.00 89.75 103 THR A N 1
ATOM 823 C CA . THR A 1 103 ? 8.004 -3.156 -2.932 1.00 89.75 103 THR A CA 1
ATOM 824 C C . THR A 1 103 ? 9.304 -3.838 -3.341 1.00 89.75 103 THR A C 1
ATOM 826 O O . THR A 1 103 ? 10.345 -3.655 -2.709 1.00 89.75 103 THR A O 1
ATOM 829 N N . LEU A 1 104 ? 9.238 -4.662 -4.386 1.00 82.81 104 LEU A N 1
ATOM 830 C CA . LEU A 1 104 ? 10.368 -5.370 -4.982 1.00 82.81 104 LEU A CA 1
ATOM 831 C C . LEU A 1 104 ? 10.391 -5.083 -6.487 1.00 82.81 104 LEU A C 1
ATOM 833 O O . LEU A 1 104 ? 9.505 -5.541 -7.210 1.00 82.81 104 LEU A O 1
ATOM 837 N N . GLY A 1 105 ? 11.403 -4.354 -6.948 1.00 77.75 105 GLY A N 1
ATOM 838 C CA . GLY A 1 105 ? 11.664 -4.065 -8.359 1.00 77.75 105 GLY A CA 1
ATOM 839 C C . GLY A 1 105 ? 13.097 -4.406 -8.766 1.00 77.75 105 GLY A C 1
ATOM 840 O O . GLY A 1 105 ? 13.881 -4.912 -7.957 1.00 77.75 105 GLY A O 1
ATOM 841 N N . ASP A 1 106 ? 13.425 -4.137 -10.029 1.00 68.44 106 ASP A N 1
ATOM 842 C CA . ASP A 1 106 ? 14.696 -4.554 -10.637 1.00 68.44 106 ASP A CA 1
ATOM 843 C C . ASP A 1 106 ? 15.929 -3.894 -9.989 1.00 68.44 106 ASP A C 1
ATOM 845 O O . ASP A 1 106 ? 16.961 -4.554 -9.861 1.00 68.44 106 ASP A O 1
ATOM 849 N N . ASP A 1 107 ? 15.798 -2.667 -9.473 1.00 67.00 107 ASP A N 1
ATOM 850 C CA . ASP A 1 107 ? 16.881 -1.942 -8.786 1.00 67.00 107 ASP A CA 1
ATOM 851 C C . ASP A 1 107 ? 16.514 -1.442 -7.372 1.00 67.00 107 ASP A C 1
ATOM 853 O O . ASP A 1 107 ? 17.361 -0.876 -6.679 1.00 67.00 107 ASP A O 1
ATOM 857 N N . GLU A 1 108 ? 15.284 -1.677 -6.897 1.00 65.25 108 GLU A N 1
ATOM 858 C CA . GLU A 1 108 ? 14.795 -1.119 -5.627 1.00 65.25 108 GLU A CA 1
ATOM 859 C C . GLU A 1 108 ? 14.058 -2.156 -4.769 1.00 65.25 108 GLU A C 1
ATOM 861 O O . GLU A 1 108 ? 13.225 -2.937 -5.238 1.00 65.25 108 GLU A O 1
ATOM 866 N N . LYS A 1 109 ? 14.382 -2.159 -3.471 1.00 85.56 109 LYS A N 1
ATOM 867 C CA . LYS A 1 109 ? 13.652 -2.896 -2.440 1.00 85.56 109 LYS A CA 1
ATOM 868 C C . LYS A 1 109 ? 13.267 -1.920 -1.356 1.00 85.56 109 LYS A C 1
ATOM 870 O O . LYS A 1 109 ? 14.142 -1.377 -0.694 1.00 85.56 109 LYS A O 1
ATOM 875 N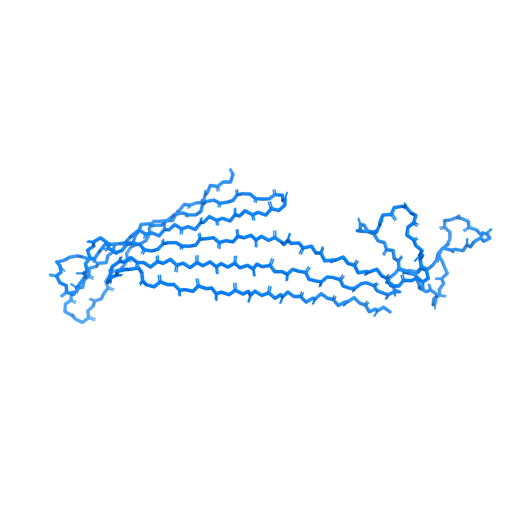 N . GLU A 1 110 ? 11.974 -1.749 -1.147 1.00 90.44 110 GLU A N 1
ATOM 876 C CA . GLU A 1 110 ? 11.474 -0.838 -0.129 1.00 90.44 110 GLU A CA 1
ATOM 877 C C . GLU A 1 110 ? 10.497 -1.553 0.792 1.00 90.44 110 GLU A C 1
ATOM 879 O O . GLU A 1 110 ? 9.646 -2.327 0.358 1.00 90.44 110 GLU A O 1
ATOM 884 N N . LEU A 1 111 ? 10.634 -1.296 2.087 1.00 93.06 111 LEU A N 1
ATOM 885 C CA . LEU A 1 111 ? 9.675 -1.695 3.102 1.00 93.06 111 LEU A CA 1
ATOM 886 C C . LEU A 1 111 ? 9.171 -0.437 3.800 1.00 93.06 111 LEU A C 1
ATOM 888 O O . LEU A 1 111 ? 9.881 0.180 4.599 1.00 93.06 111 LEU A O 1
ATOM 892 N N . GLU A 1 112 ? 7.922 -0.086 3.534 1.00 96.19 112 GLU A N 1
ATOM 893 C CA . GLU A 1 112 ? 7.193 0.919 4.286 1.00 96.19 112 GLU A CA 1
ATOM 894 C C . GLU A 1 112 ? 6.368 0.242 5.383 1.00 96.19 112 GLU A C 1
ATOM 896 O O . GLU A 1 112 ? 5.697 -0.770 5.184 1.00 96.19 112 GLU A O 1
ATOM 901 N N . TRP A 1 113 ? 6.390 0.824 6.577 1.00 97.56 113 TRP A N 1
ATOM 902 C CA . TRP A 1 113 ? 5.472 0.441 7.636 1.00 97.56 113 TRP A CA 1
ATOM 903 C C . TRP A 1 113 ? 4.889 1.667 8.322 1.00 97.56 113 TRP A C 1
ATOM 905 O O . TRP A 1 113 ? 5.505 2.736 8.427 1.00 97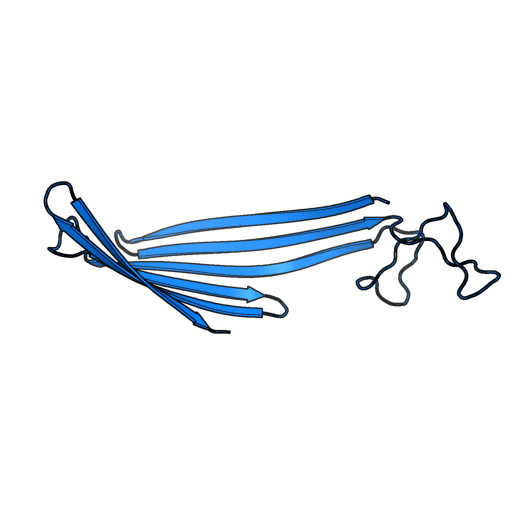.56 113 TRP A O 1
ATOM 915 N N . LYS A 1 114 ? 3.658 1.511 8.808 1.00 98.06 114 LYS A N 1
ATOM 916 C CA . LYS A 1 114 ? 2.930 2.576 9.486 1.00 98.06 114 LYS A CA 1
ATOM 917 C C . LYS A 1 114 ? 2.111 2.037 10.652 1.00 98.06 114 LYS A C 1
ATOM 919 O O . LYS A 1 114 ? 1.437 1.016 10.555 1.00 98.06 114 LYS A O 1
ATOM 924 N N . VAL A 1 115 ? 2.161 2.756 11.768 1.00 98.00 115 VAL A N 1
ATOM 925 C CA . VAL A 1 115 ? 1.326 2.512 12.950 1.00 98.00 115 VAL A CA 1
ATOM 926 C C . VAL A 1 115 ? 0.300 3.627 13.033 1.00 98.00 115 VAL A C 1
ATOM 928 O O . VAL A 1 115 ? 0.665 4.801 13.086 1.00 98.00 115 VAL A O 1
ATOM 931 N N . ILE A 1 116 ? -0.978 3.262 13.054 1.00 97.56 116 ILE A N 1
ATOM 932 C CA . ILE A 1 116 ? -2.100 4.199 13.058 1.00 97.56 116 ILE A CA 1
ATOM 933 C C . ILE A 1 116 ? -2.860 4.043 14.369 1.00 97.56 116 ILE A C 1
ATOM 935 O O . ILE A 1 116 ? -3.390 2.975 14.665 1.00 97.56 116 ILE A O 1
ATOM 939 N N . LEU A 1 117 ? -2.943 5.124 15.138 1.00 97.38 117 LEU A N 1
ATOM 940 C CA . LEU A 1 117 ? -3.749 5.228 16.349 1.00 97.38 117 LEU A CA 1
ATOM 941 C C . LEU A 1 117 ? -4.920 6.173 16.100 1.00 97.38 117 LEU A C 1
ATOM 943 O O . LEU A 1 117 ? -4.739 7.275 15.590 1.00 97.38 117 LEU A O 1
ATOM 947 N N . GLN A 1 118 ? -6.119 5.770 16.504 1.00 96.44 118 GLN A N 1
ATOM 948 C CA . GLN A 1 118 ? -7.326 6.579 16.362 1.00 96.44 118 GLN A CA 1
ATOM 949 C C . GLN A 1 118 ? -8.082 6.676 17.688 1.00 96.44 118 GLN A C 1
ATOM 951 O O . GLN A 1 118 ? -8.307 5.682 18.369 1.00 96.44 118 GLN A O 1
ATOM 956 N N . LYS A 1 119 ? -8.551 7.872 18.039 1.00 95.06 119 LYS A N 1
ATOM 957 C CA . LYS A 1 119 ? -9.445 8.118 19.175 1.00 95.06 119 LYS A CA 1
ATOM 958 C C . LYS A 1 119 ? -10.683 8.855 18.676 1.00 95.06 119 LYS A C 1
ATOM 960 O O . LYS A 1 119 ? -10.570 9.935 18.101 1.00 95.06 119 LYS A O 1
ATOM 965 N N . ASN A 1 120 ? -11.859 8.291 18.927 1.00 92.69 120 ASN A N 1
ATOM 966 C CA . ASN A 1 120 ? -13.132 8.965 18.672 1.00 92.69 120 ASN A CA 1
ATOM 967 C C . ASN A 1 120 ? -13.608 9.649 19.965 1.00 92.69 120 ASN A C 1
ATOM 969 O O . ASN A 1 120 ? -13.535 9.051 21.041 1.00 92.69 120 ASN A O 1
ATOM 973 N N . TRP A 1 121 ? -14.072 10.896 19.870 1.00 88.94 121 TRP A N 1
ATOM 974 C CA . TRP A 1 121 ? -14.561 11.701 20.989 1.00 88.94 121 TRP A CA 1
ATOM 975 C C . TRP A 1 121 ? -15.793 12.516 20.574 1.00 88.94 121 TRP A C 1
ATOM 977 O O . TRP A 1 121 ? -15.668 13.529 19.888 1.00 88.94 121 TRP A O 1
ATOM 987 N N . PHE A 1 122 ? -16.987 12.108 21.018 1.00 86.50 122 PHE A N 1
ATOM 988 C CA . PHE A 1 122 ? -18.264 12.634 20.508 1.00 86.50 122 PHE A CA 1
ATOM 989 C C . PHE A 1 122 ? -18.275 12.622 18.966 1.00 86.50 122 PHE A C 1
ATOM 991 O O . PHE A 1 122 ? -18.104 11.563 18.368 1.00 86.50 122 PHE A O 1
ATOM 998 N N . GLU A 1 123 ? -18.421 13.784 18.331 1.00 87.62 123 GLU A N 1
ATOM 999 C CA . GLU A 1 123 ? -18.390 13.954 16.872 1.00 87.62 123 GLU A CA 1
ATOM 1000 C C . GLU A 1 123 ? -16.970 14.141 16.304 1.00 87.62 123 GLU A C 1
ATOM 1002 O O . GLU A 1 123 ? -16.784 14.241 15.094 1.00 87.62 123 GLU A O 1
ATOM 1007 N N . HIS A 1 124 ? -15.946 14.177 17.161 1.00 92.06 124 HIS A N 1
ATOM 1008 C CA . HIS A 1 124 ? -14.562 14.414 16.766 1.00 92.06 124 HIS A CA 1
ATOM 1009 C C . HIS A 1 124 ? -13.783 13.108 16.626 1.00 92.06 124 HIS A C 1
ATOM 1011 O O . HIS A 1 124 ? -13.968 12.148 17.377 1.00 92.06 124 HIS A O 1
ATOM 1017 N N . ARG A 1 125 ? -12.842 13.097 15.683 1.00 93.19 125 ARG A N 1
ATOM 1018 C CA . ARG A 1 125 ? -11.913 11.990 15.459 1.00 93.19 125 ARG A CA 1
ATOM 1019 C C . ARG A 1 125 ? -10.490 12.522 15.432 1.00 93.19 125 ARG A C 1
ATOM 1021 O O . ARG A 1 125 ? -10.161 13.361 14.599 1.00 93.19 125 ARG A O 1
ATOM 1028 N N . LEU A 1 126 ? -9.651 11.987 16.310 1.00 94.31 126 LEU A N 1
ATOM 1029 C CA . LEU A 1 126 ? -8.219 12.251 16.348 1.00 94.31 126 LEU A CA 1
ATOM 1030 C C . LEU A 1 126 ? -7.473 11.031 15.811 1.00 94.31 126 LEU A C 1
ATOM 1032 O O . LEU A 1 126 ? -7.721 9.913 16.262 1.00 94.31 126 LEU A O 1
ATOM 1036 N N . VAL A 1 127 ? -6.588 11.243 14.838 1.00 96.31 127 VAL A N 1
ATOM 1037 C CA . VAL A 1 127 ? -5.780 10.188 14.213 1.00 96.31 127 VAL A CA 1
ATOM 1038 C C . VAL A 1 127 ? -4.313 10.581 14.297 1.00 96.31 127 VAL A C 1
ATOM 1040 O O . VAL A 1 127 ? -3.945 11.685 13.899 1.00 96.31 127 VAL A O 1
ATOM 1043 N N . TRP A 1 128 ? -3.485 9.667 14.787 1.00 97.62 128 TRP A N 1
ATOM 1044 C CA . TRP A 1 128 ? -2.032 9.759 14.744 1.00 97.62 128 TRP A CA 1
ATOM 1045 C C . TRP A 1 128 ? -1.484 8.640 13.871 1.00 97.62 128 TRP A C 1
ATOM 1047 O O . TRP A 1 128 ? -1.925 7.497 13.978 1.00 97.62 128 TRP A O 1
ATOM 1057 N N . ALA A 1 129 ? -0.506 8.966 13.034 1.00 97.00 129 ALA A N 1
ATOM 1058 C CA . ALA A 1 129 ? 0.192 7.997 12.208 1.00 97.00 129 ALA A CA 1
ATOM 1059 C C . ALA A 1 129 ? 1.701 8.189 12.363 1.00 97.00 129 ALA A C 1
ATOM 1061 O O . ALA A 1 129 ? 2.206 9.301 12.210 1.00 97.00 129 ALA A O 1
ATOM 1062 N N . LEU A 1 130 ? 2.404 7.101 12.656 1.00 97.56 130 LEU A N 1
ATOM 1063 C CA . LEU A 1 130 ? 3.857 7.025 12.568 1.00 97.56 130 LEU A CA 1
ATOM 1064 C C . LEU A 1 130 ? 4.202 6.227 11.318 1.00 97.56 130 LEU A C 1
ATOM 1066 O O . LEU A 1 130 ? 3.711 5.114 11.173 1.00 97.56 130 LEU A O 1
ATOM 1070 N N . LYS A 1 131 ? 5.025 6.800 10.440 1.00 97.44 131 LYS A N 1
ATOM 1071 C CA . LYS A 1 131 ? 5.446 6.218 9.162 1.00 97.44 131 LYS A CA 1
ATOM 1072 C C . LYS A 1 131 ? 6.964 6.062 9.160 1.00 97.44 131 LYS A C 1
ATOM 1074 O O . LYS A 1 131 ? 7.659 6.979 9.594 1.00 97.44 131 LYS A O 1
ATOM 1079 N N . SER A 1 132 ? 7.468 4.957 8.629 1.00 97.25 132 SER A N 1
ATOM 1080 C CA . SER A 1 132 ? 8.889 4.777 8.336 1.00 97.25 132 SER A CA 1
ATOM 1081 C C . SER A 1 132 ? 9.051 3.972 7.052 1.00 97.25 132 SER A C 1
ATOM 1083 O O . SER A 1 132 ? 8.241 3.097 6.760 1.00 97.25 132 SER A O 1
ATOM 1085 N N . ILE A 1 133 ? 10.086 4.316 6.292 1.00 95.06 133 ILE A N 1
ATOM 1086 C CA . ILE A 1 133 ? 10.484 3.645 5.055 1.00 95.06 133 ILE A CA 1
ATOM 1087 C C . ILE A 1 133 ? 11.900 3.122 5.273 1.00 95.06 133 ILE A C 1
ATOM 1089 O O . ILE A 1 133 ? 12.722 3.807 5.891 1.00 95.06 133 ILE A O 1
ATOM 1093 N N . MET A 1 134 ? 12.153 1.910 4.800 1.00 90.69 134 MET A N 1
ATOM 1094 C CA . MET A 1 134 ? 13.457 1.265 4.789 1.00 90.69 134 MET A CA 1
ATOM 1095 C C . MET A 1 134 ? 13.779 0.832 3.362 1.00 90.69 134 MET A C 1
ATOM 1097 O O . MET A 1 134 ? 12.910 0.291 2.684 1.00 90.69 134 MET A O 1
ATOM 1101 N N . ASN A 1 135 ? 15.021 1.051 2.954 1.00 84.12 135 ASN A N 1
ATOM 1102 C CA . ASN A 1 135 ? 15.577 0.780 1.634 1.00 84.12 135 ASN A CA 1
ATOM 1103 C C . ASN A 1 135 ? 16.916 0.040 1.747 1.00 84.12 135 ASN A C 1
ATOM 1105 O O . ASN A 1 135 ? 17.597 0.201 2.789 1.00 84.12 135 ASN A O 1
#